Protein AF-A0A0W1QMZ5-F1 (afdb_monomer_lite)

Foldseek 3Di:
DDDLVLLVVLVVVVCVVPDPPQFDKDWDWDWDADPNFTWIKIKIWGWHDDPPCPDTDTAFIKIWTAGRPPRDGPDIDTDPPPPPPPPDD

Sequence (89 aa):
MITDAEAIAAALRFAGERLDMQGEVDIETRRERVAAADVVTVRVRERQTGPDAWMEIDWAPVSYFVDANCGAVIGVATERSTPMLRRSD

Radius of gyration: 15.19 Å; chains: 1; bounding box: 28×26×45 Å

pLDDT: mean 72.82, std 14.94, range [44.03, 92.38]

Secondary structure (DSSP, 8-state):
---HHHHHHHHHHHHTTT---SSEEEEEEEEEEETTEEEEEEEEEEE---TT-SS--BPPPEEEEEETTT--EEEEEE-----------

Structure (mmCIF, N/CA/C/O backbone):
data_AF-A0A0W1QMZ5-F1
#
_entry.id   AF-A0A0W1QMZ5-F1
#
loop_
_atom_site.group_PDB
_atom_site.id
_atom_site.type_symbol
_atom_site.label_atom_id
_atom_site.label_alt_id
_atom_site.label_comp_id
_atom_site.label_asym_id
_atom_site.label_entity_id
_atom_site.label_seq_id
_atom_site.pdbx_PDB_ins_code
_atom_site.Cartn_x
_atom_site.Cartn_y
_atom_site.Cartn_z
_atom_site.occupancy
_atom_site.B_iso_or_equiv
_atom_site.auth_seq_id
_atom_site.auth_comp_id
_atom_site.auth_asym_id
_atom_site.auth_atom_id
_atom_site.pdbx_PDB_model_num
ATOM 1 N N . MET A 1 1 ? 12.191 5.691 -11.571 1.00 82.50 1 MET A N 1
ATOM 2 C CA . MET A 1 1 ? 11.850 4.862 -10.400 1.00 82.50 1 MET A CA 1
ATOM 3 C C . MET A 1 1 ? 11.224 5.783 -9.375 1.00 82.50 1 MET A C 1
ATOM 5 O O . MET A 1 1 ? 11.799 6.838 -9.130 1.00 82.50 1 MET A O 1
ATOM 9 N N . ILE A 1 2 ? 10.052 5.433 -8.860 1.00 86.50 2 ILE A N 1
ATOM 10 C CA . ILE A 1 2 ? 9.301 6.255 -7.913 1.00 86.50 2 ILE A CA 1
ATOM 11 C C . ILE A 1 2 ? 9.886 6.159 -6.497 1.00 86.50 2 ILE A C 1
ATOM 13 O O . ILE A 1 2 ? 10.569 5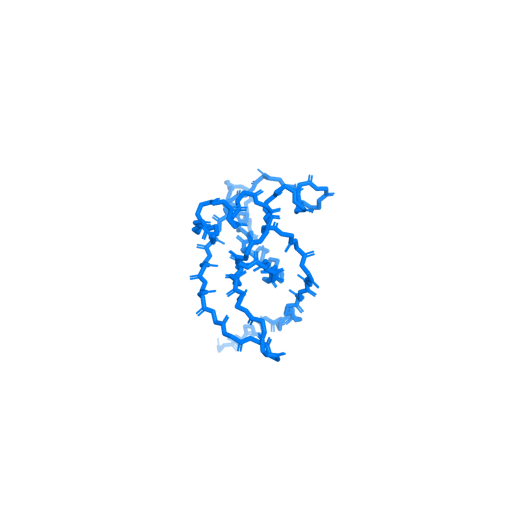.194 -6.131 1.00 86.50 2 ILE A O 1
ATOM 17 N N . THR A 1 3 ? 9.629 7.184 -5.700 1.00 92.38 3 THR A N 1
ATOM 18 C CA . THR A 1 3 ? 9.947 7.267 -4.273 1.00 92.38 3 THR A CA 1
ATOM 19 C C . THR A 1 3 ? 8.924 6.503 -3.428 1.00 92.38 3 THR A C 1
ATOM 21 O O . THR A 1 3 ? 7.830 6.178 -3.890 1.00 92.38 3 THR A O 1
ATOM 24 N N . ASP A 1 4 ? 9.257 6.229 -2.164 1.00 85.50 4 ASP A N 1
ATOM 25 C CA . ASP A 1 4 ? 8.320 5.570 -1.241 1.00 85.50 4 ASP A CA 1
ATOM 26 C C . ASP A 1 4 ? 7.107 6.465 -0.949 1.00 85.50 4 ASP A C 1
ATOM 28 O O . ASP A 1 4 ? 5.986 5.975 -0.880 1.00 85.50 4 ASP A O 1
ATOM 32 N N . ALA A 1 5 ? 7.301 7.787 -0.889 1.00 88.44 5 ALA A N 1
ATOM 33 C CA . ALA A 1 5 ? 6.211 8.753 -0.745 1.00 88.44 5 ALA A CA 1
ATOM 34 C C . ALA A 1 5 ? 5.229 8.705 -1.931 1.00 88.44 5 ALA A C 1
ATOM 36 O O . ALA A 1 5 ? 4.015 8.745 -1.736 1.00 88.44 5 ALA A O 1
ATOM 37 N N . GLU A 1 6 ? 5.737 8.573 -3.160 1.00 88.44 6 GLU A N 1
ATOM 38 C CA . GLU A 1 6 ? 4.903 8.419 -4.358 1.00 88.44 6 GLU A CA 1
ATOM 39 C C . GLU A 1 6 ? 4.169 7.072 -4.376 1.00 88.44 6 GLU A C 1
ATOM 41 O O . GLU A 1 6 ? 3.001 7.023 -4.764 1.00 88.44 6 GLU A O 1
ATOM 46 N N . ALA A 1 7 ? 4.809 5.996 -3.905 1.00 87.06 7 ALA A N 1
ATOM 47 C CA . ALA A 1 7 ? 4.170 4.688 -3.766 1.00 87.06 7 ALA A CA 1
ATOM 48 C C . ALA A 1 7 ? 3.040 4.713 -2.725 1.00 87.06 7 ALA A C 1
ATOM 50 O O . ALA A 1 7 ? 1.945 4.221 -2.997 1.00 87.06 7 ALA A O 1
ATOM 51 N N . ILE A 1 8 ? 3.274 5.341 -1.567 1.00 86.81 8 ILE A N 1
ATOM 52 C CA . ILE A 1 8 ? 2.258 5.548 -0.527 1.00 86.81 8 ILE A CA 1
ATOM 53 C C . ILE A 1 8 ? 1.095 6.366 -1.088 1.00 86.81 8 ILE A C 1
ATOM 55 O O . ILE A 1 8 ? -0.056 5.968 -0.942 1.00 86.81 8 ILE A O 1
ATOM 59 N N . ALA A 1 9 ? 1.367 7.474 -1.782 1.00 87.06 9 ALA A N 1
ATOM 60 C CA . ALA A 1 9 ? 0.320 8.302 -2.374 1.00 87.06 9 ALA A CA 1
ATOM 61 C C . ALA A 1 9 ? -0.509 7.540 -3.424 1.00 87.06 9 ALA A C 1
ATOM 63 O O . ALA A 1 9 ? -1.724 7.727 -3.499 1.00 87.06 9 ALA A O 1
ATOM 64 N N . ALA A 1 10 ? 0.121 6.673 -4.225 1.00 85.56 10 ALA A N 1
ATOM 65 C CA . ALA A 1 10 ? -0.578 5.810 -5.176 1.00 85.56 10 ALA A CA 1
ATOM 66 C C . ALA A 1 10 ? -1.465 4.775 -4.464 1.00 85.56 10 ALA A C 1
ATOM 68 O O . ALA A 1 10 ? -2.636 4.632 -4.819 1.00 85.56 10 ALA A O 1
ATOM 69 N N . ALA A 1 11 ? -0.937 4.112 -3.431 1.00 85.88 11 ALA A N 1
ATOM 70 C CA . ALA A 1 11 ? -1.674 3.146 -2.621 1.00 85.88 11 ALA A CA 1
ATOM 71 C 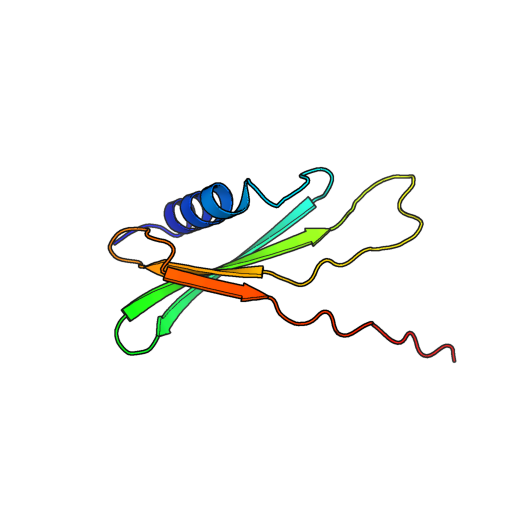C . ALA A 1 11 ? -2.860 3.795 -1.888 1.00 85.88 11 ALA A C 1
ATOM 73 O O . ALA A 1 11 ? -3.974 3.290 -1.973 1.00 85.88 11 ALA A O 1
ATOM 74 N N . LEU A 1 12 ? -2.661 4.950 -1.244 1.00 82.75 12 LEU A N 1
ATOM 75 C CA . LEU A 1 12 ? -3.717 5.680 -0.536 1.00 82.75 12 LEU A CA 1
ATOM 76 C C . LEU A 1 12 ? -4.789 6.222 -1.486 1.00 82.75 12 LEU A C 1
ATOM 78 O O . LEU A 1 12 ? -5.972 6.146 -1.172 1.00 82.75 12 LEU A O 1
ATOM 82 N N . ARG A 1 13 ? -4.412 6.720 -2.672 1.00 84.19 13 ARG A N 1
ATOM 83 C CA . ARG A 1 13 ? -5.390 7.144 -3.688 1.00 84.19 13 ARG A CA 1
ATOM 84 C C . ARG A 1 13 ? -6.248 5.974 -4.160 1.00 84.19 13 ARG A C 1
ATOM 86 O O . ARG A 1 13 ? -7.445 6.143 -4.345 1.00 84.19 13 ARG A O 1
ATOM 93 N N . PHE A 1 14 ? -5.641 4.803 -4.337 1.00 81.69 14 PHE A N 1
ATOM 94 C CA . PHE A 1 14 ? -6.360 3.576 -4.671 1.00 81.69 14 PHE A CA 1
ATOM 95 C C . PHE A 1 14 ? -7.242 3.095 -3.503 1.00 81.69 14 PHE A C 1
ATOM 97 O O . PHE A 1 14 ? -8.335 2.579 -3.719 1.00 81.69 14 PHE A O 1
ATOM 104 N N . ALA A 1 15 ? -6.789 3.280 -2.262 1.00 74.88 15 ALA A N 1
ATOM 105 C CA . ALA A 1 15 ? -7.521 2.911 -1.054 1.00 74.88 15 ALA A CA 1
ATOM 106 C C . ALA A 1 15 ? -8.677 3.867 -0.710 1.00 74.88 15 ALA A C 1
ATOM 108 O O . ALA A 1 15 ? -9.618 3.443 -0.046 1.00 74.88 15 ALA A O 1
ATOM 109 N N . GLY A 1 16 ? -8.634 5.124 -1.170 1.00 63.22 16 GLY A N 1
ATOM 110 C CA . GLY A 1 16 ? -9.568 6.206 -0.828 1.00 63.22 16 GLY A CA 1
ATOM 111 C C . GLY A 1 16 ? -11.049 5.974 -1.162 1.00 63.22 16 GLY A C 1
ATOM 112 O O . GLY A 1 16 ? -11.882 6.772 -0.751 1.00 63.22 16 GLY A O 1
ATOM 113 N N . GLU A 1 17 ? -11.401 4.883 -1.850 1.00 54.19 17 GLU A N 1
ATOM 114 C CA . GLU A 1 17 ? -12.795 4.428 -1.999 1.00 54.19 17 GLU A CA 1
ATOM 115 C C . GLU A 1 17 ? -13.264 3.471 -0.879 1.00 54.19 17 GLU A C 1
ATOM 117 O O . GLU A 1 17 ? -14.446 3.142 -0.818 1.00 54.19 17 GLU A O 1
ATOM 122 N N . ARG A 1 18 ? -12.368 2.984 -0.003 1.00 54.84 18 ARG A N 1
ATOM 123 C CA . ARG A 1 18 ? -12.646 1.908 0.976 1.00 54.84 18 ARG A CA 1
ATOM 124 C C . ARG A 1 18 ? -12.274 2.213 2.429 1.00 54.84 18 ARG A C 1
ATOM 126 O O . ARG A 1 18 ? -12.687 1.442 3.288 1.00 54.84 18 ARG A O 1
ATOM 133 N N . LEU A 1 19 ? -11.513 3.272 2.700 1.00 58.34 19 LEU A N 1
ATOM 134 C CA . LEU A 1 19 ? -11.087 3.642 4.055 1.00 58.34 19 LEU A CA 1
ATOM 135 C C . LEU A 1 19 ? -12.066 4.672 4.644 1.00 58.34 19 LEU A C 1
ATOM 137 O O . LEU A 1 19 ? -12.165 5.794 4.140 1.00 58.34 19 LEU A O 1
ATOM 141 N N . ASP A 1 20 ? -12.796 4.302 5.699 1.00 58.09 20 ASP A N 1
ATOM 142 C CA . ASP A 1 20 ? -13.528 5.262 6.535 1.00 58.09 20 ASP A CA 1
ATOM 143 C C . ASP A 1 20 ? -12.496 5.864 7.497 1.00 58.09 20 ASP A C 1
ATOM 145 O O . ASP A 1 20 ? -12.173 5.274 8.525 1.00 58.09 20 ASP A O 1
ATOM 149 N N . MET A 1 21 ? -11.893 6.997 7.107 1.00 54.34 21 MET A N 1
ATOM 150 C CA . MET A 1 21 ? -10.736 7.643 7.761 1.00 54.34 21 MET A CA 1
ATOM 151 C C . MET A 1 21 ? -11.026 8.216 9.169 1.00 54.34 21 MET A C 1
ATOM 153 O O . MET A 1 21 ? -10.504 9.262 9.550 1.00 54.34 21 MET A O 1
ATOM 157 N N . GLN A 1 22 ? -11.863 7.553 9.964 1.00 57.97 22 GLN A N 1
ATOM 158 C CA . GLN A 1 22 ? -12.167 7.898 11.354 1.00 57.97 22 GLN A CA 1
ATOM 159 C C . GLN A 1 22 ? -11.154 7.312 12.357 1.00 57.97 22 GLN A C 1
ATOM 161 O O . GLN A 1 22 ? -11.376 7.396 13.563 1.00 57.97 22 GLN A O 1
ATOM 166 N N . GLY A 1 23 ? -10.054 6.718 11.881 1.00 62.31 23 GLY A N 1
ATOM 167 C CA . GLY A 1 23 ? -9.007 6.107 12.703 1.00 62.31 23 GLY A CA 1
ATOM 168 C C . GLY A 1 23 ? -7.592 6.578 12.361 1.00 62.31 23 GLY A C 1
ATOM 169 O O . GLY A 1 23 ? -7.357 7.256 11.360 1.00 62.31 23 GLY A O 1
ATOM 170 N N . GLU A 1 24 ? -6.636 6.196 13.205 1.00 68.31 24 GLU A N 1
ATOM 171 C CA . GLU A 1 24 ? -5.209 6.301 12.906 1.00 68.31 24 GLU A CA 1
ATOM 172 C C . GLU A 1 24 ? -4.821 5.242 11.870 1.00 68.31 24 GLU A C 1
ATOM 174 O O . GLU A 1 24 ? -5.326 4.119 11.886 1.00 68.31 24 GLU A O 1
ATOM 179 N N . VAL A 1 25 ? -3.920 5.603 10.957 1.00 73.31 25 VAL A N 1
ATOM 180 C CA . VAL A 1 25 ? -3.439 4.699 9.912 1.00 73.31 25 VAL A CA 1
ATOM 181 C C . VAL A 1 25 ? -1.946 4.473 10.093 1.00 73.31 25 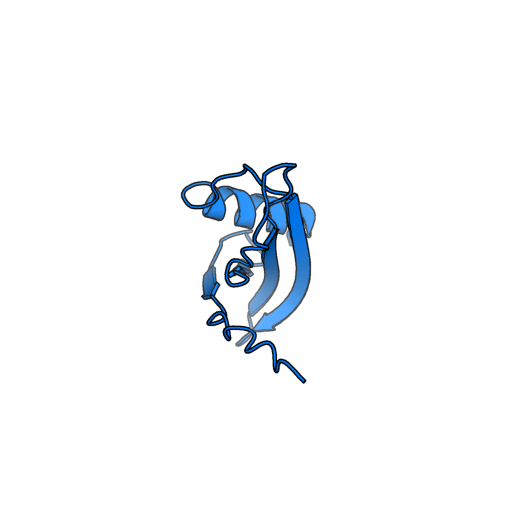VAL A C 1
ATOM 183 O O . VAL A 1 25 ? -1.154 5.403 9.934 1.00 73.31 25 VAL A O 1
ATOM 186 N N . ASP A 1 26 ? -1.562 3.229 10.361 1.00 78.94 26 ASP A N 1
ATOM 187 C CA . ASP A 1 26 ? -0.163 2.812 10.351 1.00 78.94 26 ASP A CA 1
ATOM 188 C C . ASP A 1 26 ? 0.222 2.349 8.944 1.00 78.94 26 ASP A C 1
ATOM 190 O O . ASP A 1 26 ? -0.406 1.454 8.363 1.00 78.94 26 ASP A O 1
ATOM 194 N N . ILE A 1 27 ? 1.276 2.959 8.398 1.00 83.06 27 ILE A N 1
ATOM 195 C CA . ILE A 1 27 ? 1.789 2.668 7.057 1.00 83.06 27 ILE A CA 1
ATOM 196 C C . ILE A 1 27 ? 3.194 2.084 7.166 1.00 83.06 27 ILE A C 1
ATOM 198 O O . ILE A 1 27 ? 4.098 2.697 7.729 1.00 83.06 27 ILE A O 1
ATOM 202 N N . GLU A 1 28 ? 3.389 0.916 6.562 1.00 87.38 28 GLU A N 1
ATOM 203 C CA . GLU A 1 28 ? 4.691 0.266 6.431 1.00 87.38 28 GLU A CA 1
ATOM 204 C C . GLU A 1 28 ? 5.025 0.084 4.947 1.00 87.38 28 GLU A C 1
ATOM 206 O O . GLU A 1 28 ? 4.204 -0.406 4.169 1.00 87.38 28 GLU A O 1
ATOM 211 N N . THR A 1 29 ? 6.239 0.465 4.543 1.00 87.44 29 THR A N 1
ATOM 212 C CA . THR A 1 29 ? 6.710 0.322 3.160 1.00 87.44 29 THR A CA 1
ATOM 213 C C . THR A 1 29 ? 7.927 -0.577 3.067 1.00 87.44 29 THR A C 1
ATOM 215 O O . THR A 1 29 ? 8.901 -0.396 3.799 1.00 87.44 29 THR A O 1
ATOM 218 N N . ARG A 1 30 ? 7.918 -1.495 2.100 1.00 90.56 30 ARG A N 1
ATOM 219 C CA . ARG A 1 30 ? 9.059 -2.359 1.793 1.00 90.56 30 ARG A CA 1
ATOM 220 C C . ARG A 1 30 ? 9.296 -2.432 0.291 1.00 90.56 30 ARG A C 1
ATOM 222 O O . ARG A 1 30 ? 8.370 -2.669 -0.476 1.00 90.56 30 ARG A O 1
ATOM 229 N N . ARG A 1 31 ? 10.554 -2.281 -0.124 1.00 86.88 31 ARG A N 1
ATOM 230 C CA . ARG A 1 31 ? 10.985 -2.535 -1.504 1.00 86.88 31 ARG A CA 1
ATOM 231 C C . ARG A 1 31 ? 11.406 -3.988 -1.657 1.00 86.88 31 ARG A C 1
ATOM 233 O O . ARG A 1 31 ? 12.226 -4.479 -0.880 1.00 86.88 31 ARG A O 1
ATOM 240 N N . GLU A 1 32 ? 10.868 -4.665 -2.659 1.00 86.81 32 GLU A N 1
ATOM 241 C CA . GLU A 1 32 ? 11.199 -6.055 -2.957 1.00 86.81 32 GLU A CA 1
ATOM 242 C C . GLU A 1 32 ? 11.052 -6.369 -4.447 1.00 86.81 32 GLU A C 1
ATOM 244 O O . GLU A 1 32 ? 10.513 -5.581 -5.221 1.00 86.81 32 GLU A O 1
ATOM 249 N N . ARG A 1 33 ? 11.566 -7.529 -4.861 1.00 82.31 33 ARG A N 1
ATOM 250 C CA . ARG A 1 33 ? 11.446 -8.013 -6.235 1.00 82.31 33 ARG A CA 1
ATOM 251 C C . ARG A 1 33 ? 10.481 -9.193 -6.276 1.00 82.31 33 ARG A C 1
ATOM 253 O O . ARG A 1 33 ? 10.761 -10.230 -5.680 1.00 82.31 33 ARG A O 1
ATOM 260 N N . VAL A 1 34 ? 9.381 -9.054 -7.013 1.00 77.88 34 VAL A N 1
ATOM 261 C CA . VAL A 1 34 ? 8.331 -10.076 -7.161 1.00 77.88 34 VAL A CA 1
ATOM 262 C C . VAL A 1 34 ? 8.273 -10.520 -8.617 1.00 77.88 34 VAL A C 1
ATOM 264 O O . VAL A 1 34 ? 8.038 -9.700 -9.495 1.00 77.88 34 VAL A O 1
ATOM 267 N N . ALA A 1 35 ? 8.500 -11.810 -8.892 1.00 70.62 35 ALA A N 1
ATOM 268 C CA . ALA A 1 35 ? 8.381 -12.402 -10.235 1.00 70.62 35 ALA A CA 1
ATOM 269 C C . ALA A 1 35 ? 9.061 -11.585 -11.367 1.00 70.62 35 ALA A C 1
ATOM 271 O O . ALA A 1 35 ? 8.541 -11.500 -12.474 1.00 70.62 35 ALA A O 1
ATOM 272 N N . ALA A 1 36 ? 10.235 -11.007 -11.073 1.00 78.50 36 ALA A N 1
ATOM 273 C CA . ALA A 1 36 ? 11.051 -10.129 -11.929 1.00 78.50 36 ALA A CA 1
ATOM 274 C C . ALA A 1 36 ? 10.640 -8.643 -12.041 1.00 78.50 36 ALA A C 1
ATOM 276 O O . ALA A 1 36 ? 11.345 -7.890 -12.709 1.00 78.50 36 ALA A O 1
ATOM 277 N N . ALA A 1 37 ? 9.595 -8.192 -11.345 1.00 74.88 37 ALA A N 1
ATOM 278 C CA . ALA A 1 37 ? 9.263 -6.774 -11.200 1.00 74.88 37 ALA A CA 1
ATOM 279 C C . ALA A 1 37 ? 9.827 -6.199 -9.891 1.00 74.88 37 ALA A C 1
ATOM 281 O O . ALA A 1 37 ? 9.809 -6.870 -8.857 1.00 74.88 37 ALA A O 1
ATOM 282 N N . ASP A 1 38 ? 10.305 -4.955 -9.929 1.00 85.75 38 ASP A N 1
ATOM 283 C CA . ASP A 1 38 ? 10.654 -4.199 -8.724 1.00 85.75 38 ASP A CA 1
ATOM 284 C C . ASP A 1 38 ? 9.380 -3.534 -8.182 1.00 85.75 38 ASP A C 1
ATOM 286 O O . ASP A 1 38 ? 8.705 -2.779 -8.887 1.00 85.75 38 ASP A O 1
ATOM 290 N N . VAL A 1 39 ? 9.030 -3.849 -6.937 1.00 85.62 39 VAL A N 1
ATOM 291 C CA . VAL A 1 39 ? 7.744 -3.500 -6.328 1.00 85.62 39 VAL A CA 1
ATOM 292 C C . VAL A 1 39 ? 7.977 -2.795 -4.994 1.00 85.62 39 VAL A C 1
ATOM 294 O O . VAL A 1 39 ? 8.856 -3.168 -4.213 1.00 85.62 39 VAL A O 1
ATOM 297 N N . VAL A 1 40 ? 7.173 -1.768 -4.729 1.00 87.19 40 VAL A N 1
ATOM 298 C CA . VAL A 1 40 ? 7.007 -1.182 -3.399 1.00 87.19 40 VAL A CA 1
ATOM 299 C C . VAL A 1 40 ? 5.726 -1.749 -2.801 1.00 87.19 40 VAL A C 1
ATOM 301 O O . VAL A 1 40 ? 4.628 -1.470 -3.281 1.00 87.19 40 VAL A O 1
ATOM 304 N N . THR A 1 41 ? 5.871 -2.561 -1.763 1.00 85.50 41 THR A N 1
ATOM 305 C CA . THR A 1 41 ? 4.754 -3.077 -0.979 1.00 85.50 41 THR A CA 1
ATOM 306 C C . THR A 1 41 ? 4.396 -2.039 0.077 1.00 85.50 41 THR A C 1
ATOM 308 O O . THR A 1 41 ? 5.236 -1.684 0.905 1.00 85.50 41 THR A O 1
ATOM 311 N N . VAL A 1 42 ? 3.161 -1.539 0.035 1.00 83.81 42 VAL A N 1
ATOM 312 C CA . VAL A 1 42 ? 2.610 -0.574 0.995 1.00 83.81 42 VAL A CA 1
ATOM 313 C C . VAL A 1 42 ? 1.552 -1.284 1.825 1.00 83.81 42 VAL A C 1
ATOM 315 O O . VAL A 1 42 ? 0.494 -1.636 1.306 1.00 83.81 42 VAL A O 1
ATOM 318 N N . ARG A 1 43 ? 1.833 -1.512 3.105 1.00 83.19 43 ARG A N 1
ATOM 319 C CA . ARG A 1 43 ? 0.897 -2.117 4.055 1.00 83.19 43 ARG A CA 1
ATOM 320 C C . ARG A 1 43 ? 0.213 -1.021 4.857 1.00 83.19 43 ARG A C 1
ATOM 322 O O . ARG A 1 43 ? 0.886 -0.188 5.453 1.00 83.19 43 ARG A O 1
ATOM 329 N N . VAL A 1 44 ? -1.112 -1.059 4.879 1.00 79.06 44 VAL A N 1
ATOM 330 C CA . VAL A 1 44 ? -1.980 -0.108 5.574 1.00 79.06 44 VAL A CA 1
ATOM 331 C C . VAL A 1 44 ? -2.730 -0.855 6.673 1.00 79.06 44 VAL A C 1
ATOM 333 O O . VAL A 1 44 ? -3.328 -1.905 6.413 1.00 79.06 44 VAL A O 1
ATOM 336 N N . ARG A 1 45 ? -2.674 -0.339 7.902 1.00 76.12 45 ARG A N 1
ATOM 337 C CA . ARG A 1 45 ? -3.462 -0.817 9.046 1.00 76.12 45 ARG A CA 1
ATOM 338 C C . ARG A 1 45 ? -4.290 0.338 9.579 1.00 76.12 45 ARG A C 1
ATOM 340 O O . ARG A 1 45 ? -3.736 1.395 9.855 1.00 76.12 45 ARG A O 1
ATOM 347 N N . GLU A 1 46 ? -5.590 0.128 9.719 1.00 72.12 46 GLU A N 1
ATOM 348 C CA . GLU A 1 46 ? -6.479 1.093 10.358 1.00 72.12 46 GLU A CA 1
ATOM 349 C C . GLU A 1 46 ? -6.677 0.714 11.818 1.00 72.12 46 GLU A C 1
ATOM 351 O O . GLU A 1 46 ? -7.033 -0.425 12.127 1.00 72.12 46 GLU A O 1
ATOM 356 N N . ARG A 1 47 ? -6.481 1.690 12.701 1.00 66.56 47 ARG A N 1
ATOM 357 C CA . ARG A 1 47 ? -6.741 1.581 14.127 1.00 66.56 47 ARG A CA 1
ATOM 358 C C . ARG A 1 47 ? -7.794 2.603 14.523 1.00 66.56 47 ARG A C 1
ATOM 360 O O . ARG A 1 47 ? -7.575 3.807 14.422 1.00 66.56 47 ARG A O 1
ATOM 367 N N . GLN A 1 48 ? -8.938 2.141 15.015 1.00 63.22 48 GLN A N 1
ATOM 368 C CA . GLN A 1 48 ? -9.956 3.050 15.534 1.00 63.22 48 GLN A CA 1
ATOM 369 C C . GLN A 1 48 ? -9.519 3.590 16.906 1.00 63.22 48 GLN A C 1
ATOM 371 O O . GLN A 1 48 ? -9.432 2.833 17.872 1.00 63.22 48 GLN A O 1
ATOM 376 N N . THR A 1 49 ? -9.242 4.893 17.003 1.00 58.44 49 THR A N 1
ATOM 377 C CA . THR A 1 49 ? -8.887 5.567 18.261 1.00 58.44 49 THR A CA 1
ATOM 378 C C . THR A 1 49 ? -9.994 6.556 18.640 1.00 58.44 49 THR A C 1
ATOM 380 O O . THR A 1 49 ? -10.291 7.501 17.918 1.00 58.44 49 THR A O 1
ATOM 383 N N . GLY A 1 50 ? -10.669 6.334 19.771 1.00 56.75 50 GLY A N 1
ATOM 384 C CA . GLY A 1 50 ? -11.733 7.231 20.230 1.00 56.75 50 GLY A CA 1
ATOM 385 C C . GLY A 1 50 ? -12.169 6.962 21.673 1.00 56.75 50 GLY A C 1
ATOM 386 O O . GLY A 1 50 ? -12.011 5.839 22.150 1.00 56.75 50 GLY A O 1
ATOM 387 N N . PRO A 1 51 ? -12.725 7.965 22.383 1.00 53.59 51 PRO A N 1
ATOM 388 C CA . PRO A 1 51 ? -13.178 7.820 23.773 1.00 53.59 51 PRO A CA 1
ATOM 389 C C . PRO A 1 51 ? -14.325 6.805 23.939 1.00 53.59 51 PRO A C 1
ATOM 391 O O . PRO A 1 51 ? -14.527 6.299 25.039 1.00 53.59 51 PRO A O 1
ATOM 394 N N . ASP A 1 52 ? -15.013 6.466 22.842 1.00 52.69 52 ASP A N 1
ATOM 395 C CA . ASP A 1 52 ? -16.048 5.428 22.757 1.00 52.69 52 ASP A CA 1
ATOM 396 C C . ASP A 1 52 ? -15.543 4.112 22.126 1.00 52.69 52 ASP A C 1
ATOM 398 O O . ASP A 1 52 ? -16.335 3.223 21.806 1.00 52.69 52 ASP A O 1
ATOM 402 N N . ALA A 1 53 ? -14.231 3.939 21.940 1.00 52.56 53 ALA A N 1
ATOM 403 C CA . ALA A 1 53 ? -13.654 2.681 21.472 1.00 52.56 53 ALA A CA 1
ATOM 404 C C . ALA A 1 53 ? -13.538 1.687 22.643 1.00 52.56 53 ALA A C 1
ATOM 406 O O . ALA A 1 53 ? -12.459 1.400 23.152 1.00 52.56 53 ALA A O 1
ATOM 407 N N . TRP A 1 54 ? -14.672 1.139 23.087 1.00 51.09 54 TRP A N 1
ATOM 408 C CA . TRP A 1 54 ? -14.714 0.022 24.049 1.00 51.09 54 TRP A CA 1
ATOM 409 C C . TRP A 1 54 ? -14.205 -1.297 23.431 1.00 51.09 54 TRP A C 1
ATOM 411 O O . TRP A 1 54 ? -14.066 -2.304 24.125 1.00 51.09 54 TRP A O 1
ATOM 421 N N . MET A 1 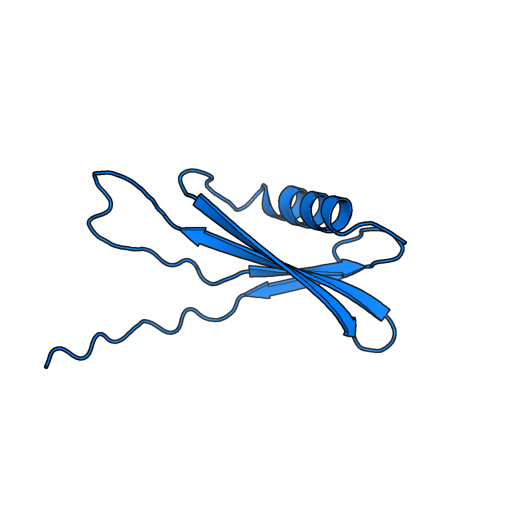55 ? -13.941 -1.295 22.121 1.00 45.16 55 MET A N 1
ATOM 422 C CA . MET A 1 55 ? -13.469 -2.425 21.336 1.00 45.16 55 MET A CA 1
ATOM 423 C C . MET A 1 55 ? -12.425 -1.934 20.328 1.00 45.16 55 MET A C 1
ATOM 425 O O . MET A 1 55 ? -12.713 -1.079 19.496 1.00 45.16 55 MET A O 1
ATOM 429 N N . GLU A 1 56 ? -11.217 -2.485 20.410 1.00 50.53 56 GLU A N 1
ATOM 430 C CA . GLU A 1 56 ? -10.199 -2.355 19.367 1.00 50.53 56 GLU A CA 1
ATOM 431 C C . GLU A 1 56 ? -10.660 -3.205 18.173 1.00 50.53 56 GLU A C 1
ATOM 433 O O . GLU A 1 56 ? -10.698 -4.434 18.255 1.00 50.53 56 GLU A O 1
ATOM 438 N N . ILE A 1 57 ? -11.113 -2.552 17.099 1.00 52.38 57 ILE A N 1
ATOM 439 C CA . ILE A 1 57 ? -11.404 -3.219 15.826 1.00 52.38 57 ILE A CA 1
ATOM 440 C C . ILE A 1 57 ? -10.147 -3.111 14.971 1.00 52.38 57 ILE A C 1
ATOM 442 O O . ILE A 1 57 ? -9.920 -2.096 14.315 1.00 52.38 57 ILE A O 1
ATOM 446 N N . ASP A 1 58 ? -9.341 -4.169 14.982 1.00 55.22 58 ASP A N 1
ATOM 447 C CA . ASP A 1 58 ? -8.254 -4.327 14.022 1.00 55.22 58 ASP A CA 1
ATOM 448 C C . ASP A 1 58 ? -8.837 -4.783 12.683 1.00 55.22 58 ASP A C 1
ATOM 450 O O . ASP A 1 58 ? -9.224 -5.947 12.496 1.00 55.22 58 ASP A O 1
ATOM 454 N N . TRP A 1 59 ? -8.894 -3.864 11.724 1.00 60.59 59 TRP A N 1
ATOM 455 C CA . TRP A 1 59 ? -9.155 -4.240 10.343 1.00 60.59 59 TRP A CA 1
ATOM 456 C C . TRP A 1 59 ? -7.985 -5.065 9.809 1.00 60.59 59 TRP A C 1
ATOM 458 O O . TRP A 1 59 ? -6.818 -4.821 10.123 1.00 60.59 59 TRP A O 1
ATOM 468 N N . ALA A 1 60 ? -8.304 -6.068 8.989 1.00 67.69 60 ALA A N 1
ATOM 469 C CA . ALA A 1 60 ? -7.300 -6.856 8.291 1.00 67.69 60 ALA A CA 1
ATOM 470 C C . ALA A 1 60 ? -6.302 -5.928 7.573 1.00 67.69 60 ALA A C 1
ATOM 472 O O . ALA A 1 60 ? -6.739 -5.115 6.754 1.00 67.69 60 ALA A O 1
ATOM 473 N N . PRO A 1 61 ? -4.986 -6.063 7.814 1.00 74.56 61 PRO A N 1
ATOM 474 C CA . PRO A 1 61 ? -3.997 -5.289 7.087 1.00 74.56 61 PRO A CA 1
ATOM 475 C C . PRO A 1 61 ? -4.154 -5.506 5.584 1.00 74.56 61 PRO A C 1
ATOM 477 O O . PRO A 1 61 ? -4.257 -6.646 5.112 1.00 74.56 61 PRO A O 1
ATOM 480 N N . VAL A 1 62 ? -4.130 -4.401 4.843 1.00 82.06 62 VAL A N 1
ATOM 481 C CA . VAL A 1 62 ? -4.184 -4.409 3.383 1.00 82.06 62 VAL A CA 1
ATOM 482 C C . VAL A 1 62 ? -2.805 -4.072 2.844 1.00 82.06 62 VAL A C 1
ATOM 484 O O . VAL A 1 62 ? -2.226 -3.050 3.202 1.00 82.06 62 VAL A O 1
ATOM 487 N N . SER A 1 63 ? -2.281 -4.926 1.974 1.00 84.88 63 SER A N 1
ATOM 488 C CA . SER A 1 63 ? -1.026 -4.708 1.263 1.00 84.88 63 SER A CA 1
ATOM 489 C C . SER A 1 63 ? -1.315 -4.351 -0.189 1.00 84.88 63 SER A C 1
ATOM 491 O O . SER A 1 63 ? -1.980 -5.105 -0.902 1.00 84.88 63 SER A O 1
ATOM 493 N N . TYR A 1 64 ? -0.784 -3.218 -0.632 1.00 85.62 64 TYR A N 1
ATOM 494 C CA . TYR A 1 64 ? -0.815 -2.758 -2.014 1.00 85.62 64 TYR A CA 1
ATOM 495 C C . TYR A 1 64 ? 0.551 -2.985 -2.650 1.00 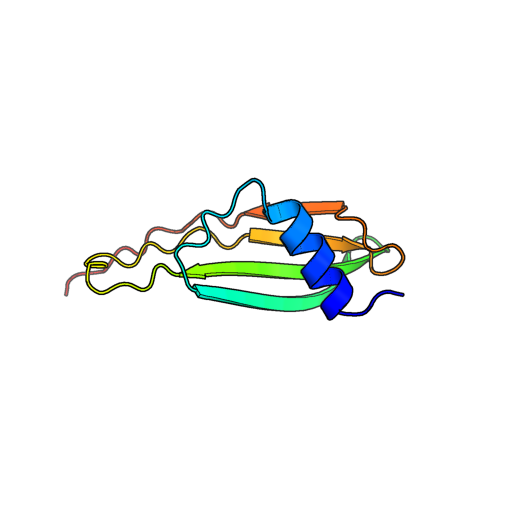85.62 64 TYR A C 1
ATOM 497 O O . TYR A 1 64 ? 1.573 -2.581 -2.099 1.00 85.62 64 TYR A O 1
ATOM 505 N N . PHE A 1 65 ? 0.566 -3.608 -3.822 1.00 86.31 65 PHE A N 1
ATOM 506 C CA . PHE A 1 65 ? 1.779 -3.820 -4.604 1.00 86.31 65 PHE A CA 1
ATOM 507 C C . PHE A 1 65 ? 1.862 -2.727 -5.666 1.00 86.31 65 PHE A C 1
ATOM 509 O O . PHE A 1 65 ? 1.003 -2.663 -6.548 1.00 86.31 65 PHE A O 1
ATOM 516 N N . VAL A 1 66 ? 2.869 -1.859 -5.574 1.00 87.75 66 VAL A N 1
ATOM 517 C CA . VAL A 1 66 ? 3.058 -0.721 -6.482 1.00 87.75 66 VAL A CA 1
ATOM 518 C C . VAL A 1 66 ? 4.295 -0.943 -7.346 1.00 87.75 66 VAL A C 1
ATOM 520 O O . VAL A 1 66 ? 5.384 -1.163 -6.821 1.00 87.75 66 VAL A O 1
ATOM 523 N N . ASP A 1 67 ? 4.155 -0.867 -8.669 1.00 90.06 67 ASP A N 1
ATOM 524 C CA . ASP A 1 67 ? 5.286 -0.939 -9.600 1.00 90.06 67 ASP A CA 1
ATOM 525 C C . ASP A 1 67 ? 6.241 0.245 -9.369 1.00 90.06 67 ASP A C 1
ATOM 527 O O . ASP A 1 67 ? 5.868 1.412 -9.531 1.00 90.06 67 ASP A O 1
ATOM 531 N N . ALA A 1 68 ? 7.495 -0.053 -9.020 1.00 86.31 68 ALA A N 1
ATOM 532 C CA . ALA A 1 68 ? 8.501 0.955 -8.706 1.00 86.31 68 ALA A CA 1
ATOM 533 C C . ALA A 1 68 ? 8.925 1.807 -9.922 1.00 86.31 68 ALA A C 1
ATOM 535 O O . ALA A 1 68 ? 9.582 2.837 -9.754 1.00 86.31 68 ALA A O 1
ATOM 536 N N . ASN A 1 69 ? 8.576 1.421 -11.151 1.00 88.12 69 ASN A N 1
ATOM 537 C CA . ASN A 1 69 ? 8.922 2.159 -12.365 1.00 88.12 69 ASN A CA 1
ATOM 538 C C . ASN A 1 69 ? 7.897 3.233 -12.718 1.00 88.12 69 ASN A C 1
ATOM 540 O O . ASN A 1 69 ? 8.295 4.324 -13.130 1.00 88.12 69 ASN A O 1
ATOM 544 N N . CYS A 1 70 ? 6.608 2.929 -12.557 1.00 86.69 70 CYS A N 1
ATOM 545 C CA . CYS A 1 70 ? 5.514 3.773 -13.042 1.00 86.69 70 CYS A CA 1
ATOM 546 C C . CYS A 1 70 ? 4.509 4.207 -11.965 1.00 86.69 70 CYS A C 1
ATOM 548 O O . CYS A 1 70 ? 3.679 5.072 -12.233 1.00 86.69 70 CYS A O 1
ATOM 550 N N . GLY A 1 71 ? 4.567 3.635 -10.759 1.00 84.50 71 GLY A N 1
ATOM 551 C CA . GLY A 1 71 ? 3.639 3.948 -9.673 1.00 84.50 71 GLY A CA 1
ATOM 552 C C . GLY A 1 71 ? 2.234 3.374 -9.846 1.00 84.50 71 GLY A C 1
ATOM 553 O O . GLY A 1 71 ? 1.316 3.788 -9.139 1.00 84.50 71 GLY A O 1
ATOM 554 N N . ALA A 1 72 ? 2.046 2.427 -10.769 1.00 85.38 72 ALA A N 1
ATOM 555 C CA . ALA A 1 72 ? 0.784 1.716 -10.922 1.00 85.38 72 ALA A CA 1
ATOM 556 C C . ALA A 1 72 ? 0.597 0.693 -9.791 1.00 85.38 72 ALA A C 1
ATOM 558 O O . ALA A 1 72 ? 1.513 -0.069 -9.478 1.00 85.38 72 ALA A O 1
ATOM 559 N N . VAL A 1 73 ? -0.602 0.642 -9.205 1.00 86.44 73 VAL A N 1
ATOM 560 C CA . VAL A 1 73 ? -0.996 -0.450 -8.304 1.00 86.44 73 VA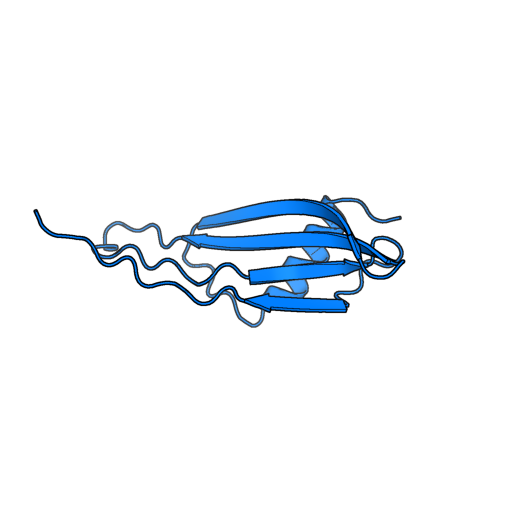L A CA 1
ATOM 561 C C . VAL A 1 73 ? -1.268 -1.689 -9.157 1.00 86.44 73 VAL A C 1
ATOM 563 O O . VAL A 1 73 ? -2.176 -1.685 -9.985 1.00 86.44 73 VAL A O 1
ATOM 566 N N . ILE A 1 74 ? -0.472 -2.739 -8.965 1.00 88.31 74 ILE A N 1
ATOM 567 C CA . ILE A 1 74 ? -0.524 -3.981 -9.755 1.00 88.31 74 ILE A CA 1
ATOM 568 C C . ILE A 1 74 ? -1.157 -5.149 -8.993 1.00 88.31 74 ILE A C 1
ATOM 570 O O . ILE A 1 74 ? -1.412 -6.202 -9.572 1.00 88.31 74 ILE A O 1
ATOM 574 N N . GLY A 1 75 ? -1.430 -4.976 -7.699 1.00 84.31 75 GLY A N 1
ATOM 575 C CA . GLY A 1 75 ? -2.092 -5.991 -6.892 1.00 84.31 75 GLY A CA 1
ATOM 576 C C . GLY A 1 75 ? -2.499 -5.491 -5.513 1.00 84.31 75 GLY A C 1
ATOM 577 O O . GLY A 1 75 ? -1.964 -4.503 -5.008 1.00 84.31 75 GLY A O 1
ATOM 578 N N . VAL A 1 76 ? -3.424 -6.225 -4.895 1.00 84.94 76 VAL A N 1
ATOM 579 C CA . VAL A 1 76 ? -3.896 -6.002 -3.524 1.00 84.94 76 VAL A CA 1
ATOM 580 C C . VAL A 1 76 ? -4.019 -7.347 -2.820 1.00 84.94 76 VAL A C 1
ATOM 582 O O . VAL A 1 76 ? -4.551 -8.297 -3.396 1.00 84.94 76 VAL A O 1
ATOM 585 N N . ALA A 1 77 ? -3.561 -7.425 -1.575 1.00 82.56 77 ALA A N 1
ATOM 586 C CA . ALA A 1 77 ? -3.765 -8.576 -0.704 1.00 82.56 77 ALA A CA 1
ATOM 587 C C . ALA A 1 77 ? -4.319 -8.123 0.650 1.00 82.56 77 ALA A C 1
ATOM 589 O O . ALA A 1 77 ? -3.820 -7.168 1.236 1.00 82.56 77 ALA A O 1
ATOM 590 N N . THR A 1 78 ? -5.331 -8.826 1.155 1.00 77.44 78 THR A N 1
ATOM 591 C CA . THR A 1 78 ? -5.814 -8.678 2.531 1.00 77.44 78 THR A CA 1
ATOM 592 C C . THR A 1 78 ? -5.398 -9.911 3.323 1.00 77.44 78 THR A C 1
ATOM 594 O O . THR A 1 78 ? -5.661 -11.046 2.915 1.00 77.44 78 THR A O 1
ATOM 597 N N . GLU A 1 79 ? -4.712 -9.721 4.447 1.00 68.31 79 GLU A N 1
ATOM 598 C CA . GLU A 1 79 ? -4.485 -10.833 5.373 1.00 68.31 79 GLU A CA 1
ATOM 599 C C . GLU A 1 79 ? -5.832 -11.179 6.026 1.00 68.31 79 GLU A C 1
ATOM 601 O O . GLU A 1 79 ? -6.560 -10.286 6.447 1.00 68.31 79 GLU A O 1
ATOM 606 N N . ARG A 1 80 ? -6.224 -12.459 6.110 1.00 56.25 80 ARG A N 1
ATOM 607 C CA . ARG A 1 80 ? -7.422 -12.807 6.894 1.00 56.25 80 ARG A CA 1
ATOM 608 C C . ARG A 1 80 ? -7.164 -12.393 8.340 1.00 56.25 80 ARG A C 1
ATOM 610 O O . ARG A 1 80 ? -6.225 -12.915 8.941 1.00 56.25 80 ARG A O 1
ATOM 617 N N . SER A 1 81 ? -8.003 -11.516 8.897 1.00 50.59 81 SER A N 1
ATOM 618 C CA . SER A 1 81 ? -8.010 -11.236 10.334 1.00 50.59 81 SER A CA 1
ATOM 619 C C . SER A 1 81 ? -8.112 -12.573 11.057 1.00 50.59 81 SER A C 1
ATOM 621 O O . SER A 1 81 ? -9.134 -13.257 10.974 1.00 50.59 81 SER A O 1
ATOM 623 N N . THR A 1 82 ? -7.031 -12.998 11.703 1.00 47.22 82 THR A N 1
ATOM 624 C CA . THR A 1 82 ? -7.108 -14.135 12.613 1.00 47.22 82 THR A CA 1
ATOM 625 C C . THR A 1 82 ? -7.753 -13.559 13.864 1.00 47.22 82 THR A C 1
ATOM 627 O O . THR A 1 82 ? -7.138 -12.681 14.469 1.00 47.22 82 THR A O 1
ATOM 630 N N . PRO A 1 83 ? -8.992 -13.938 14.226 1.00 48.78 83 PRO A N 1
ATOM 631 C CA . PRO A 1 83 ? -9.600 -13.405 15.433 1.00 48.78 83 PRO A CA 1
ATOM 632 C C . PRO A 1 83 ? -8.664 -13.731 16.594 1.00 48.78 83 PRO A C 1
ATOM 634 O O . PRO A 1 83 ? -8.323 -14.899 16.804 1.00 48.78 83 PRO A O 1
ATOM 637 N N . MET A 1 84 ? -8.205 -12.703 17.313 1.00 49.69 84 MET A N 1
ATOM 638 C CA . MET A 1 84 ? -7.479 -12.909 18.557 1.00 49.69 84 MET A CA 1
ATOM 639 C C . MET A 1 84 ? -8.442 -13.589 19.530 1.00 49.69 84 MET A C 1
ATOM 641 O O . MET A 1 84 ? -9.246 -12.939 20.196 1.00 49.69 84 MET A O 1
ATOM 645 N N . LEU A 1 85 ? -8.387 -14.918 19.605 1.00 44.03 85 LEU A N 1
ATOM 646 C CA . LEU A 1 85 ? -8.920 -15.661 20.736 1.00 44.03 85 LEU A CA 1
ATOM 647 C C . LEU A 1 85 ? -8.118 -15.207 21.956 1.00 44.03 85 LEU A C 1
ATOM 649 O O . LEU A 1 85 ? -7.048 -15.747 22.237 1.00 44.03 85 LEU A O 1
ATOM 653 N N . ARG A 1 86 ? -8.620 -14.195 22.676 1.00 45.91 86 ARG A N 1
ATOM 654 C CA . ARG A 1 86 ? -8.201 -13.958 24.056 1.00 45.91 86 ARG A CA 1
ATOM 655 C C . ARG A 1 86 ? -8.468 -15.260 24.803 1.00 45.91 86 ARG A C 1
ATOM 657 O O . ARG A 1 86 ? -9.618 -15.605 25.063 1.00 45.91 86 ARG A O 1
ATOM 664 N N . ARG A 1 87 ? -7.405 -15.999 25.120 1.00 44.72 87 ARG A N 1
ATOM 665 C CA . ARG A 1 87 ? -7.461 -16.975 26.203 1.00 44.72 87 ARG A CA 1
ATOM 666 C C . ARG A 1 87 ? -7.670 -16.171 27.477 1.00 44.72 87 ARG A C 1
ATOM 668 O O . ARG A 1 87 ? -6.785 -15.432 27.894 1.00 44.72 87 ARG A O 1
ATOM 675 N N . SER A 1 88 ? -8.880 -16.244 28.012 1.00 49.91 88 SER A N 1
ATOM 676 C CA . SER A 1 88 ? -9.130 -15.941 29.412 1.00 49.91 88 SER A CA 1
ATOM 677 C C . SER A 1 88 ? -8.470 -17.056 30.221 1.00 49.91 88 SER A C 1
ATOM 679 O O . SER A 1 88 ? -8.943 -18.191 30.159 1.00 49.91 88 SER A O 1
ATOM 681 N N . ASP A 1 89 ? -7.350 -16.745 30.872 1.00 54.28 89 ASP A N 1
ATOM 682 C CA . ASP A 1 89 ? -6.873 -17.499 32.039 1.00 54.28 89 ASP A CA 1
ATOM 683 C C . ASP A 1 89 ? -7.674 -17.081 33.283 1.00 54.28 89 ASP A C 1
ATOM 685 O O . ASP A 1 89 ? -8.079 -15.892 33.353 1.00 54.28 89 ASP A O 1
#